Protein AF-A0ABD3PST9-F1 (afdb_monomer)

Sequence (135 aa):
MNAQQQSAAMHAFQQATQQQQHQQYAAQQAAMQGGGGAPMPGQVMQQAMQGQGMHYQQQQQGQPVLQQPMIKSEHTSSASAPSGGVGNNLPIRAYLDQTVVPILLDGMSELVKERPPNPVEWLAAYLLKNDPQKK

Foldseek 3Di:
DDPVVVVVVVVVVVVVVVVVVVVVVVVVVVVVPPDDDDDDPPPVVVVVPPDDDDDDDDDPDDDPPDDDPDDPDDDDPDDDDDDDDPDPCDPPVVVCVPAPVVQLVVLVVVCVVVVDPDSVVSSVVSCVVPPPVPD

Nearest PDB structures (foldseek):
  4riq-assembly2_P  TM=9.700E-01  e=1.730E-04  Homo sapiens
  4rta-assembly1_B-2  TM=9.721E-01  e=2.277E-04  Homo sapiens
  8x2u-assembly1_M  TM=8.998E-01  e=4.086E-03  Mus musculus

InterPro domains:
  IPR007858 Dpy-30 motif [PF05186] (92-131)
  IPR049629 DPY30/SDC1, dimerization/docking domain [cd22965] (92-132)

Radius of gyration: 31.35 Å; Cα contacts (8 Å, |Δi|>4): 16; chains: 1; bounding box: 60×75×55 Å

Mean predicted aligned erro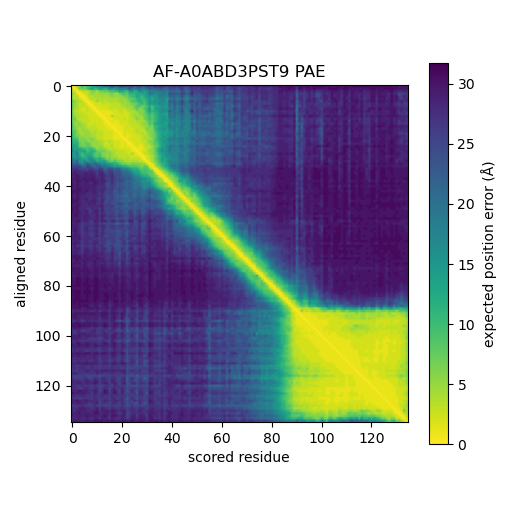r: 21.42 Å

Organism: NCBI:txid29204

pLDDT: mean 70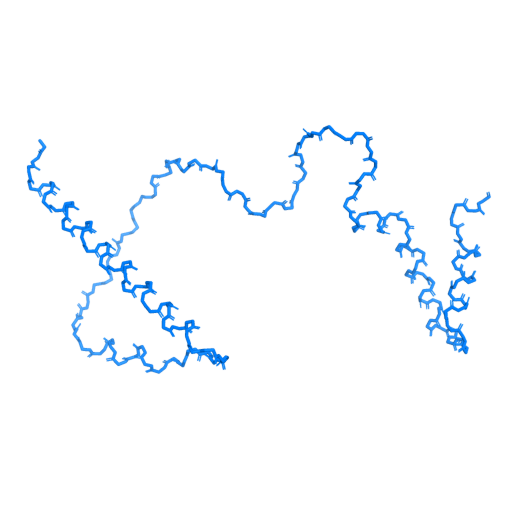.85, std 19.84, range [34.47, 98.31]

Solvent-accessible surface area (backbone atoms only — not comparable to full-atom values): 9209 Å² total; per-residue (Å²): 136,61,72,68,59,56,52,52,51,52,52,52,48,54,52,51,54,52,53,52,52,51,52,52,53,53,54,52,58,58,64,68,60,80,72,92,73,82,85,70,89,67,69,72,59,69,73,74,74,77,74,85,82,91,84,91,74,85,83,90,71,79,84,80,91,72,82,76,86,85,80,82,87,78,88,74,98,71,87,89,87,90,80,94,64,101,59,97,75,62,58,69,66,58,47,41,63,74,64,54,44,62,62,47,56,54,42,53,56,51,45,70,70,70,60,57,98,54,56,66,64,51,43,54,52,46,52,69,74,66,40,88,82,77,118

Secondary structure (DSSP, 8-state):
--HHHHHHHHHHHHHHHHHHHHHHHHHHHHHHS-S--PPPTTSSSSTTSSS--------------------------S-----S--S----HHHHHHHHTHHHHHHHHHHHHHH--SSHHHHHHHHHHHS-TT--

Structure (mmCIF, N/CA/C/O backbone):
data_AF-A0ABD3PST9-F1
#
_entry.id   AF-A0ABD3PST9-F1
#
loop_
_atom_site.group_PDB
_atom_site.id
_atom_site.type_symbol
_atom_site.label_atom_id
_atom_site.label_alt_id
_atom_site.label_comp_id
_atom_site.label_asym_id
_atom_site.label_entity_id
_atom_site.label_seq_id
_atom_site.pdbx_PDB_ins_code
_atom_site.Cartn_x
_atom_site.Cartn_y
_atom_site.Cartn_z
_atom_site.occupancy
_atom_site.B_iso_or_equiv
_atom_site.auth_seq_id
_atom_site.auth_comp_id
_atom_site.auth_asym_id
_atom_site.auth_atom_id
_atom_site.pdbx_PDB_model_num
ATOM 1 N N . MET A 1 1 ? 47.544 -39.258 -37.787 1.00 55.91 1 MET A N 1
ATOM 2 C CA . MET A 1 1 ? 46.655 -39.214 -36.603 1.00 55.91 1 MET A CA 1
ATOM 3 C C . MET A 1 1 ? 45.895 -40.530 -36.562 1.00 55.91 1 MET A C 1
ATOM 5 O O . MET A 1 1 ? 45.116 -40.802 -37.464 1.00 55.91 1 MET A O 1
ATOM 9 N N . ASN A 1 2 ? 46.286 -41.405 -35.634 1.00 54.38 2 ASN A N 1
ATOM 10 C CA . ASN A 1 2 ? 46.076 -42.856 -35.687 1.00 54.38 2 ASN A CA 1
ATOM 11 C C . ASN A 1 2 ? 44.603 -43.277 -35.568 1.00 54.38 2 ASN A C 1
ATOM 13 O O . ASN A 1 2 ? 43.885 -42.787 -34.700 1.00 54.38 2 ASN A O 1
ATOM 17 N N . ALA A 1 3 ? 44.202 -44.281 -36.355 1.00 64.62 3 ALA A N 1
ATOM 18 C CA . ALA A 1 3 ? 42.894 -44.948 -36.2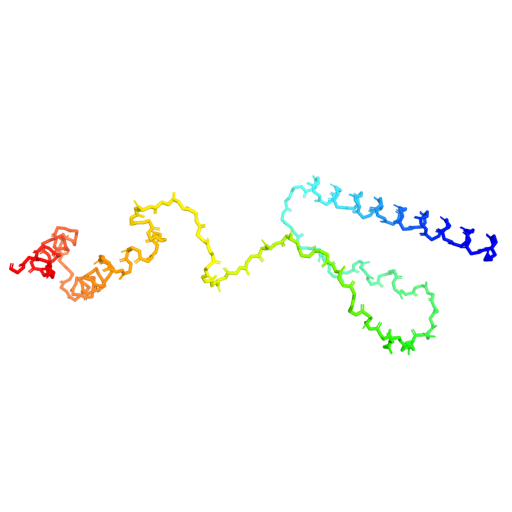94 1.00 64.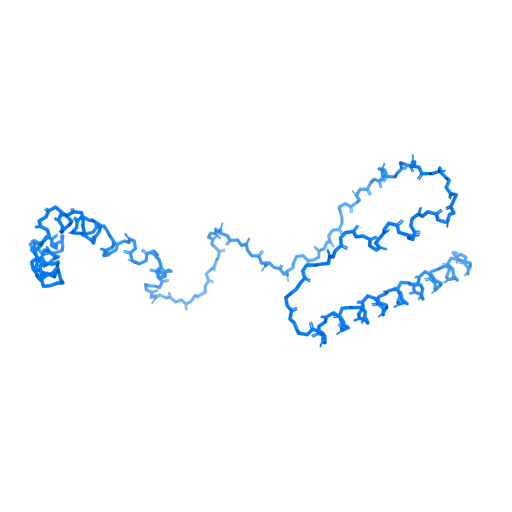62 3 ALA A CA 1
ATOM 19 C C . ALA A 1 3 ? 42.521 -45.444 -34.879 1.00 64.62 3 ALA A C 1
ATOM 21 O O . ALA A 1 3 ? 41.350 -45.511 -34.512 1.00 64.62 3 ALA A O 1
ATOM 22 N N . GLN A 1 4 ? 43.521 -45.707 -34.038 1.00 69.19 4 GLN A N 1
ATOM 23 C CA . GLN A 1 4 ? 43.335 -46.097 -32.642 1.00 69.19 4 GLN A CA 1
ATOM 24 C C . GLN A 1 4 ? 42.711 -44.987 -31.778 1.00 69.19 4 GLN A C 1
ATOM 26 O O . GLN A 1 4 ? 41.953 -45.280 -30.856 1.00 69.19 4 GLN A O 1
ATOM 31 N N . GLN A 1 5 ? 42.955 -43.715 -32.110 1.00 66.94 5 GLN A N 1
ATOM 32 C CA . GLN A 1 5 ? 42.350 -42.581 -31.408 1.00 66.94 5 GLN A CA 1
ATOM 33 C C . GLN A 1 5 ? 40.872 -42.403 -31.794 1.00 66.94 5 GLN A C 1
ATOM 35 O O . GLN A 1 5 ? 40.068 -42.007 -30.955 1.00 66.94 5 GLN A O 1
ATOM 40 N N . GLN A 1 6 ? 40.494 -42.784 -33.023 1.00 68.50 6 GLN A N 1
ATOM 41 C CA . GLN A 1 6 ? 39.091 -42.803 -33.459 1.00 68.50 6 GLN A CA 1
ATOM 42 C C . GLN A 1 6 ? 38.301 -43.933 -32.779 1.00 68.50 6 GLN A C 1
ATOM 44 O O . GLN A 1 6 ? 37.165 -43.715 -32.365 1.00 68.50 6 GLN A O 1
ATOM 49 N N . SER A 1 7 ? 38.915 -45.106 -32.577 1.00 71.56 7 SER A N 1
ATOM 50 C CA . SER A 1 7 ? 38.294 -46.218 -31.835 1.00 71.56 7 SER A CA 1
ATOM 51 C C . SER A 1 7 ? 38.058 -45.874 -30.357 1.00 71.56 7 SER A C 1
ATOM 53 O O . SER A 1 7 ? 36.967 -46.096 -29.829 1.00 71.56 7 SER A O 1
ATOM 55 N N . ALA A 1 8 ? 39.040 -45.245 -29.700 1.00 74.12 8 ALA A N 1
ATOM 56 C CA . ALA A 1 8 ? 38.890 -44.793 -28.317 1.00 74.12 8 ALA A CA 1
ATOM 57 C C . ALA A 1 8 ? 37.790 -43.724 -28.171 1.00 74.12 8 ALA A C 1
ATOM 59 O O . ALA A 1 8 ? 36.981 -43.800 -27.247 1.00 74.12 8 ALA A O 1
ATOM 60 N N . ALA A 1 9 ? 37.713 -42.772 -29.109 1.00 75.81 9 ALA A N 1
ATOM 61 C CA . ALA A 1 9 ? 36.671 -41.746 -29.114 1.00 75.81 9 ALA A CA 1
ATOM 62 C C . ALA A 1 9 ? 35.265 -42.341 -29.309 1.00 75.81 9 ALA A C 1
ATOM 64 O O . ALA A 1 9 ? 34.327 -41.927 -28.629 1.00 75.81 9 ALA A O 1
ATOM 65 N N . MET A 1 10 ? 35.116 -43.344 -30.182 1.00 80.19 10 MET A N 1
ATOM 66 C CA . MET A 1 10 ? 33.824 -43.993 -30.424 1.00 80.19 10 MET A CA 1
ATOM 67 C C . MET A 1 10 ? 33.353 -44.809 -29.207 1.00 80.19 10 MET A C 1
ATOM 69 O O . MET A 1 10 ? 32.178 -44.744 -28.845 1.00 80.19 10 MET A O 1
ATOM 73 N N . HIS A 1 11 ? 34.263 -45.504 -28.515 1.00 83.50 11 HIS A N 1
ATOM 74 C CA . HIS A 1 11 ? 33.937 -46.194 -27.261 1.00 83.50 11 HIS A CA 1
ATOM 75 C C . HIS A 1 11 ? 33.578 -45.227 -26.128 1.00 83.50 11 HIS A C 1
ATOM 77 O O . HIS A 1 11 ? 32.631 -45.487 -25.385 1.00 83.50 11 HIS A O 1
ATOM 83 N N . ALA A 1 12 ? 34.304 -44.112 -25.995 1.00 81.75 12 ALA A N 1
ATOM 84 C CA . ALA A 1 12 ? 33.997 -43.092 -24.995 1.00 81.75 12 ALA A CA 1
ATOM 85 C C . ALA A 1 12 ? 32.623 -42.456 -25.250 1.00 81.75 12 ALA A C 1
ATOM 87 O O . ALA A 1 12 ? 31.837 -42.290 -24.318 1.00 81.75 12 ALA A O 1
ATOM 88 N N . PHE A 1 13 ? 32.301 -42.173 -26.516 1.00 86.19 13 PHE A N 1
ATOM 89 C CA . PHE A 1 13 ? 30.985 -41.673 -26.905 1.00 86.19 13 PHE A CA 1
ATOM 90 C C . PHE A 1 13 ? 29.881 -42.685 -26.578 1.00 86.19 13 PHE A C 1
ATOM 92 O O . PHE A 1 13 ? 28.891 -42.326 -25.948 1.00 86.19 13 PHE A O 1
ATOM 99 N N . GLN A 1 14 ? 30.079 -43.962 -26.918 1.00 85.62 14 GLN A N 1
ATOM 100 C CA . GLN A 1 14 ? 29.099 -45.009 -26.631 1.00 85.62 14 GLN A CA 1
ATOM 101 C C . GLN A 1 14 ? 28.867 -45.193 -25.124 1.00 85.62 14 GLN A C 1
ATOM 103 O O . GLN A 1 14 ? 27.722 -45.350 -24.696 1.00 85.62 14 GLN A O 1
ATOM 108 N N . GLN A 1 15 ? 29.922 -45.099 -24.307 1.00 81.12 15 GLN A N 1
ATOM 109 C CA . GLN A 1 15 ? 29.789 -45.122 -22.848 1.00 81.12 15 GLN A CA 1
ATOM 110 C C . GLN A 1 15 ? 29.058 -43.884 -22.310 1.00 81.12 15 GLN A C 1
ATOM 112 O O . GLN A 1 15 ? 28.169 -44.022 -21.469 1.00 81.12 15 GLN A O 1
ATOM 117 N N . ALA A 1 16 ? 29.370 -42.688 -22.817 1.00 79.44 16 ALA A N 1
ATOM 118 C CA . ALA A 1 16 ? 28.704 -41.455 -22.395 1.00 79.44 16 ALA A CA 1
ATOM 119 C C . ALA A 1 16 ? 27.202 -41.475 -22.726 1.00 79.44 16 ALA A C 1
ATOM 121 O O . ALA A 1 16 ? 26.375 -41.130 -21.880 1.00 79.44 16 ALA A O 1
ATOM 122 N N . THR A 1 17 ? 26.832 -41.949 -23.920 1.00 84.88 17 THR A N 1
ATOM 123 C CA . THR A 1 17 ? 25.426 -42.101 -24.320 1.00 84.88 17 THR A CA 1
ATOM 124 C C . THR A 1 17 ? 24.692 -43.106 -23.434 1.00 84.88 17 THR A C 1
ATOM 126 O O . THR A 1 17 ? 23.566 -42.847 -23.007 1.00 84.88 17 THR A O 1
ATOM 129 N N . GLN A 1 18 ? 25.329 -44.233 -23.109 1.00 81.25 18 GLN A N 1
ATOM 130 C CA . GLN A 1 18 ? 24.723 -45.248 -22.249 1.00 81.25 18 GLN A CA 1
ATOM 131 C C . GLN A 1 18 ? 24.490 -44.721 -20.824 1.00 81.25 18 GLN A C 1
ATOM 133 O O . GLN A 1 18 ? 23.433 -44.960 -20.235 1.00 81.25 18 GLN A O 1
ATOM 138 N N . GLN A 1 19 ? 25.433 -43.939 -20.293 1.00 78.75 19 GLN A N 1
ATOM 139 C CA . GLN A 1 19 ? 25.304 -43.328 -18.972 1.00 78.75 19 GLN A CA 1
ATOM 140 C C . GLN A 1 19 ? 24.206 -42.253 -18.940 1.00 78.75 19 GLN A C 1
ATOM 142 O O . GLN A 1 19 ? 23.448 -42.171 -17.971 1.00 78.75 19 GLN A O 1
ATOM 147 N N . GLN A 1 20 ? 24.069 -41.467 -20.012 1.00 80.44 20 GLN A N 1
ATOM 148 C CA . GLN A 1 20 ? 23.012 -40.461 -20.121 1.00 80.44 20 GLN A CA 1
ATOM 149 C C . GLN A 1 20 ? 21.616 -41.097 -20.176 1.00 80.44 20 GLN A C 1
ATOM 151 O O . GLN A 1 20 ? 20.687 -40.604 -19.533 1.00 80.44 20 GLN A O 1
ATOM 156 N N . GLN A 1 21 ? 21.472 -42.222 -20.879 1.00 79.81 21 GLN A N 1
ATOM 157 C CA . GLN A 1 21 ? 20.209 -42.958 -20.941 1.00 79.81 21 GLN A CA 1
ATOM 158 C C . GLN A 1 21 ? 19.817 -43.538 -19.571 1.00 79.81 21 GLN A C 1
ATOM 160 O O . GLN A 1 21 ? 18.654 -43.449 -19.177 1.00 79.81 21 GLN A O 1
ATOM 165 N N . HIS A 1 22 ? 20.785 -44.050 -18.803 1.00 78.44 22 HIS A N 1
ATOM 166 C CA . HIS A 1 22 ? 20.540 -44.532 -17.438 1.00 78.44 22 HIS A CA 1
ATOM 167 C C . HIS A 1 22 ? 20.059 -43.418 -16.497 1.00 78.44 22 HIS A C 1
ATOM 169 O O . HIS A 1 22 ? 19.122 -43.624 -15.726 1.00 78.44 22 HIS A O 1
ATOM 175 N N . GLN A 1 23 ? 20.655 -42.225 -16.586 1.00 75.12 23 GLN A N 1
ATOM 176 C CA . GLN A 1 23 ? 20.229 -41.074 -15.782 1.00 75.12 23 GLN A CA 1
ATOM 177 C C . GLN A 1 23 ? 18.810 -40.617 -16.140 1.00 75.12 23 GLN A C 1
ATOM 179 O O . GLN A 1 23 ? 18.021 -40.310 -15.246 1.00 75.12 23 GLN A O 1
ATOM 184 N N . GLN A 1 24 ? 18.453 -40.624 -17.429 1.00 75.12 24 GLN A N 1
ATOM 185 C CA . GLN A 1 24 ? 17.090 -40.300 -17.857 1.00 75.12 24 GLN A CA 1
ATOM 186 C C . GLN A 1 24 ? 16.067 -41.322 -17.351 1.00 75.12 24 GLN A C 1
ATOM 188 O O . GLN A 1 24 ? 15.004 -40.923 -16.879 1.00 75.12 24 GLN A O 1
ATOM 193 N N . TYR A 1 25 ? 16.389 -42.619 -17.388 1.00 73.25 25 TYR A N 1
ATOM 194 C CA . TYR A 1 25 ? 15.500 -43.667 -16.879 1.00 73.25 25 TYR A CA 1
ATOM 195 C C . TYR A 1 25 ? 15.305 -43.574 -15.356 1.00 73.25 25 TYR A C 1
ATOM 197 O O . TYR A 1 25 ? 14.180 -43.697 -14.868 1.00 73.25 25 TYR A O 1
ATOM 205 N N . ALA A 1 26 ? 16.373 -43.277 -14.605 1.00 72.62 26 ALA A N 1
ATOM 206 C CA . ALA A 1 26 ? 16.297 -43.052 -13.161 1.00 72.62 26 ALA A CA 1
ATOM 207 C C . ALA A 1 26 ? 15.444 -41.818 -12.810 1.00 72.62 26 ALA A C 1
ATOM 209 O O . ALA A 1 26 ? 14.593 -41.886 -11.922 1.00 72.62 26 ALA A O 1
ATOM 210 N N . ALA A 1 27 ? 15.614 -40.709 -13.538 1.00 65.88 27 ALA A N 1
ATOM 211 C CA . ALA A 1 27 ? 14.823 -39.496 -13.335 1.00 65.88 27 ALA A CA 1
ATOM 212 C C . ALA A 1 27 ? 13.332 -39.699 -13.673 1.00 65.88 27 ALA A C 1
ATOM 214 O O . ALA A 1 27 ? 12.466 -39.204 -12.954 1.00 65.88 27 ALA A O 1
ATOM 215 N N . GLN A 1 28 ? 13.014 -40.460 -14.728 1.00 69.81 28 GLN A N 1
ATOM 216 C CA . GLN A 1 28 ? 11.627 -40.777 -15.095 1.00 69.81 28 GLN A CA 1
ATOM 217 C C . GLN A 1 28 ? 10.940 -41.684 -14.071 1.00 69.81 28 GLN A C 1
ATOM 219 O O . GLN A 1 28 ? 9.785 -41.438 -13.725 1.00 69.81 28 GLN A O 1
ATOM 224 N N . GLN A 1 29 ? 11.646 -42.687 -13.536 1.00 64.38 29 GLN A N 1
ATOM 225 C CA . GLN A 1 29 ? 11.114 -43.508 -12.444 1.00 64.38 29 GLN A CA 1
ATOM 226 C C . GLN A 1 29 ? 10.886 -42.694 -11.163 1.00 64.38 29 GLN A C 1
ATOM 228 O O . GLN A 1 29 ? 9.872 -42.892 -10.493 1.00 64.38 29 GLN A O 1
ATOM 233 N N . ALA A 1 30 ? 11.780 -41.749 -10.846 1.00 59.38 30 ALA A N 1
ATOM 234 C CA . ALA A 1 30 ? 11.590 -40.830 -9.725 1.00 59.38 30 ALA A CA 1
ATOM 235 C C . ALA A 1 30 ? 10.360 -39.920 -9.917 1.00 59.38 30 ALA A C 1
ATOM 237 O O . ALA A 1 30 ? 9.669 -39.617 -8.950 1.00 59.38 30 ALA A O 1
ATOM 238 N N . ALA A 1 31 ? 10.045 -39.528 -11.156 1.00 58.34 31 ALA A N 1
ATOM 239 C CA . ALA A 1 31 ? 8.877 -38.703 -11.468 1.00 58.34 31 ALA A CA 1
ATOM 240 C C . ALA A 1 31 ? 7.539 -39.476 -11.463 1.00 58.34 31 ALA A C 1
ATOM 242 O O . ALA A 1 31 ? 6.490 -38.863 -11.271 1.00 58.34 31 ALA A O 1
ATOM 243 N N . MET A 1 32 ? 7.552 -40.803 -11.656 1.00 56.28 32 MET A N 1
ATOM 244 C CA . MET A 1 32 ? 6.335 -41.633 -11.633 1.00 56.28 32 MET A CA 1
ATOM 245 C C . MET A 1 32 ? 5.840 -41.973 -10.220 1.00 56.28 32 MET A C 1
ATOM 247 O O . MET A 1 32 ? 4.654 -42.243 -10.040 1.00 56.28 32 MET A O 1
ATOM 251 N N . GLN A 1 33 ? 6.707 -41.930 -9.206 1.00 55.06 33 GLN A N 1
ATOM 252 C CA . GLN A 1 33 ? 6.300 -42.052 -7.805 1.00 55.06 33 GLN A CA 1
ATOM 253 C C . GLN A 1 33 ? 5.943 -40.668 -7.259 1.00 55.06 33 GLN A C 1
ATOM 255 O O . GLN A 1 33 ? 6.696 -40.040 -6.519 1.00 55.06 33 GLN A O 1
ATOM 260 N N . GLY A 1 34 ? 4.783 -40.158 -7.673 1.00 45.88 34 GLY A N 1
ATOM 261 C CA . GLY A 1 34 ? 4.214 -38.947 -7.098 1.00 45.88 34 GLY A CA 1
ATOM 262 C C . GLY A 1 34 ? 4.012 -39.101 -5.588 1.00 45.88 34 GLY A C 1
ATOM 263 O O . GLY A 1 34 ? 3.178 -39.891 -5.157 1.00 45.88 34 GLY A O 1
ATOM 264 N N . GLY A 1 35 ? 4.749 -38.317 -4.796 1.00 45.12 35 GLY A N 1
ATOM 265 C CA . GLY A 1 35 ? 4.454 -38.102 -3.377 1.00 45.12 35 GLY A CA 1
ATOM 266 C C . GLY A 1 35 ? 5.682 -38.013 -2.472 1.00 45.12 35 GLY A C 1
ATOM 267 O O . GLY A 1 35 ? 6.136 -39.020 -1.950 1.00 45.12 35 GLY A O 1
ATOM 268 N N . GLY A 1 36 ? 6.172 -36.784 -2.274 1.00 49.44 36 GLY A N 1
ATOM 269 C CA . GLY A 1 36 ? 7.039 -36.304 -1.186 1.00 49.44 36 GLY A CA 1
ATOM 270 C C . GLY A 1 36 ? 7.733 -37.326 -0.275 1.00 49.44 36 GLY A C 1
ATOM 271 O O . GLY A 1 36 ? 7.167 -37.764 0.720 1.00 49.44 36 GLY A O 1
ATOM 272 N N . GLY A 1 37 ? 9.017 -37.574 -0.523 1.00 46.56 37 GLY A N 1
ATOM 273 C CA . GLY A 1 37 ? 9.902 -38.239 0.430 1.00 46.56 37 GLY A CA 1
ATOM 274 C C . GLY A 1 37 ? 11.353 -38.099 -0.006 1.00 46.56 37 GLY A C 1
ATOM 275 O O . GLY A 1 37 ? 11.728 -38.577 -1.070 1.00 46.56 37 GLY A O 1
ATOM 276 N N . ALA A 1 38 ? 12.163 -37.402 0.790 1.00 55.16 38 ALA A N 1
ATOM 277 C CA . ALA A 1 38 ? 13.601 -37.279 0.575 1.00 55.16 38 ALA A CA 1
ATOM 278 C C . ALA A 1 38 ? 14.256 -38.668 0.402 1.00 55.16 38 ALA A C 1
ATOM 280 O O . ALA A 1 38 ? 13.882 -39.599 1.121 1.00 55.16 38 ALA A O 1
ATOM 281 N N . PRO A 1 39 ? 15.243 -38.838 -0.498 1.00 49.34 39 PRO A N 1
ATOM 282 C CA . PRO A 1 39 ? 15.961 -40.100 -0.592 1.00 49.34 39 PRO A CA 1
ATOM 283 C C . PRO A 1 39 ? 16.724 -40.353 0.715 1.00 49.34 39 PRO A C 1
ATOM 285 O O . PRO A 1 39 ? 17.535 -39.537 1.156 1.00 49.34 39 PRO A O 1
ATOM 288 N N . MET A 1 40 ? 16.435 -41.491 1.350 1.00 51.06 40 MET A N 1
ATOM 289 C CA . MET A 1 40 ? 17.120 -41.943 2.556 1.00 51.06 40 MET A CA 1
ATOM 290 C C . MET A 1 40 ? 18.620 -42.188 2.285 1.00 51.06 40 MET A C 1
ATOM 292 O O . MET A 1 40 ? 18.958 -42.863 1.311 1.00 51.06 40 MET A O 1
ATOM 296 N N . PRO A 1 41 ? 19.533 -41.760 3.178 1.00 50.34 41 PRO A N 1
ATOM 297 C CA . PRO A 1 41 ? 20.985 -41.906 3.011 1.00 50.34 41 PRO A CA 1
ATOM 298 C C . PRO A 1 41 ? 21.525 -43.333 3.266 1.00 50.34 41 PRO A C 1
ATOM 300 O O . PRO A 1 41 ? 22.716 -43.510 3.498 1.00 50.34 41 PRO A O 1
ATOM 303 N N . GLY A 1 42 ? 20.678 -44.369 3.231 1.00 49.81 42 GLY A N 1
ATOM 304 C CA . GLY A 1 42 ? 21.056 -45.738 3.613 1.00 49.81 42 GLY A CA 1
ATOM 305 C C . GLY A 1 42 ? 21.455 -46.673 2.466 1.00 49.81 42 GLY A C 1
ATOM 306 O O . GLY A 1 42 ? 22.229 -47.601 2.684 1.00 49.81 42 GLY A O 1
ATOM 307 N N . GLN A 1 43 ? 20.962 -46.456 1.240 1.00 48.53 43 GLN A N 1
ATOM 308 C CA . GLN A 1 43 ? 21.169 -47.417 0.139 1.00 48.53 43 GLN A CA 1
ATOM 309 C C . GLN A 1 43 ? 22.362 -47.104 -0.773 1.00 48.53 43 GLN A C 1
ATOM 311 O O . GLN A 1 43 ? 22.849 -48.001 -1.455 1.00 48.53 43 GLN A O 1
ATOM 316 N N . VAL A 1 44 ? 22.925 -45.893 -0.706 1.00 52.28 44 VAL A N 1
ATOM 317 C CA . VAL A 1 44 ? 24.219 -45.580 -1.346 1.00 52.28 44 VAL A CA 1
ATOM 318 C C . VAL A 1 44 ? 25.414 -46.234 -0.635 1.00 52.28 44 VAL A C 1
ATOM 320 O O . VAL A 1 44 ? 26.475 -46.380 -1.236 1.00 52.28 44 VAL A O 1
ATOM 323 N N . MET A 1 45 ? 25.260 -46.694 0.614 1.00 50.59 45 MET A N 1
ATOM 324 C CA . MET A 1 45 ? 26.374 -47.265 1.384 1.00 50.59 45 MET A CA 1
ATOM 325 C C . MET A 1 45 ? 26.695 -48.724 1.017 1.00 50.59 45 MET A C 1
ATOM 327 O O . MET A 1 45 ? 27.839 -49.150 1.162 1.00 50.59 45 MET A O 1
ATOM 331 N N . GLN A 1 46 ? 25.731 -49.492 0.496 1.00 51.06 46 GLN A N 1
ATOM 332 C CA . GLN A 1 46 ? 25.945 -50.919 0.215 1.00 51.06 46 GLN A CA 1
ATOM 333 C C . GLN A 1 46 ? 26.721 -51.169 -1.089 1.00 51.06 46 GLN A C 1
ATOM 335 O O . GLN A 1 46 ? 27.389 -52.194 -1.214 1.00 51.06 46 GLN A O 1
ATOM 340 N N . GLN A 1 47 ? 26.715 -50.210 -2.025 1.00 53.50 47 GLN A N 1
ATOM 341 C CA . GLN A 1 47 ? 27.453 -50.326 -3.288 1.00 53.50 47 GLN A CA 1
ATOM 342 C C . GLN A 1 47 ? 28.918 -49.859 -3.187 1.00 53.50 47 GLN A C 1
ATOM 344 O O . GLN A 1 47 ? 29.724 -50.188 -4.051 1.00 53.50 47 GLN A O 1
ATOM 349 N N . ALA A 1 48 ? 29.296 -49.166 -2.105 1.00 51.88 48 ALA A N 1
ATOM 350 C CA . ALA A 1 48 ? 30.666 -48.699 -1.868 1.00 51.88 48 ALA A CA 1
ATOM 351 C C . ALA A 1 48 ? 31.579 -49.738 -1.178 1.00 51.88 48 ALA A C 1
ATOM 353 O O . ALA A 1 48 ? 32.770 -49.485 -1.012 1.00 51.88 48 ALA A O 1
ATOM 354 N N . MET A 1 49 ? 31.048 -50.897 -0.761 1.00 53.53 49 MET A N 1
ATOM 355 C CA . MET A 1 49 ? 31.789 -51.874 0.058 1.00 53.53 49 MET A CA 1
ATOM 356 C C . MET A 1 49 ? 32.314 -53.107 -0.696 1.00 53.53 49 MET A C 1
ATOM 358 O O . MET A 1 49 ? 32.983 -53.940 -0.089 1.00 53.53 49 MET A O 1
ATOM 362 N N . GLN A 1 50 ? 32.062 -53.241 -2.001 1.00 54.91 50 GLN A N 1
ATOM 363 C CA . GLN A 1 50 ? 32.546 -54.381 -2.792 1.00 54.91 50 GLN A CA 1
ATOM 364 C C . GLN A 1 50 ? 33.511 -53.923 -3.890 1.00 54.91 50 GLN A C 1
ATOM 366 O O . GLN A 1 50 ? 33.135 -53.794 -5.048 1.00 54.91 50 GLN A O 1
ATOM 371 N N . GLY A 1 51 ? 34.775 -53.705 -3.509 1.00 49.91 51 GLY A N 1
ATOM 372 C CA . GLY A 1 51 ? 35.899 -53.729 -4.451 1.00 49.91 51 GLY A CA 1
ATOM 373 C C . GLY A 1 51 ? 36.891 -52.572 -4.332 1.00 49.91 51 GLY A C 1
ATOM 374 O O . GLY A 1 51 ? 36.709 -51.553 -4.977 1.00 49.91 51 GLY A O 1
ATOM 375 N N . GLN A 1 52 ? 37.962 -52.790 -3.554 1.00 49.09 52 GLN A N 1
ATOM 376 C CA . GLN A 1 52 ? 39.362 -52.428 -3.876 1.00 49.09 52 GLN A CA 1
ATOM 377 C C . GLN A 1 52 ? 39.585 -50.976 -4.374 1.00 49.09 52 GLN A C 1
ATOM 379 O O . GLN A 1 52 ? 39.334 -50.649 -5.521 1.00 49.09 52 GLN A O 1
ATOM 384 N N . GLY A 1 53 ? 40.048 -50.026 -3.558 1.00 44.78 53 GLY A N 1
ATOM 385 C CA . GLY A 1 53 ? 41.439 -49.940 -3.102 1.00 44.78 53 GLY A CA 1
ATOM 386 C C . GLY A 1 53 ? 42.183 -48.781 -3.799 1.00 44.78 53 GLY A C 1
ATOM 387 O O . GLY A 1 53 ? 42.506 -48.878 -4.971 1.00 44.78 53 GLY A O 1
ATOM 388 N N . MET A 1 54 ? 42.463 -47.704 -3.050 1.00 49.28 54 MET A N 1
ATOM 389 C CA . MET A 1 54 ? 43.536 -46.707 -3.264 1.00 49.28 54 MET A CA 1
ATOM 390 C C . MET A 1 54 ? 43.727 -46.101 -4.675 1.00 49.28 54 MET A C 1
ATOM 392 O O . MET A 1 54 ? 44.585 -46.535 -5.434 1.00 49.28 54 MET A O 1
ATOM 396 N N . HIS A 1 55 ? 43.057 -44.978 -4.962 1.00 51.78 55 HIS A N 1
ATOM 397 C CA . HIS A 1 55 ? 43.527 -43.964 -5.921 1.00 51.78 55 HIS A CA 1
ATOM 398 C C . HIS A 1 55 ? 42.831 -42.622 -5.623 1.00 51.78 55 HIS A C 1
ATOM 400 O O . HIS A 1 55 ? 41.762 -42.318 -6.137 1.00 51.78 55 HIS A O 1
ATOM 406 N N . TYR A 1 56 ? 43.469 -41.799 -4.789 1.00 53.16 56 TYR A N 1
ATOM 407 C CA . TYR A 1 56 ? 43.260 -40.349 -4.768 1.00 53.16 56 TYR A CA 1
ATOM 408 C C . TYR A 1 56 ? 44.570 -39.708 -5.217 1.00 53.16 56 TYR A C 1
ATOM 410 O O . TYR A 1 56 ? 45.436 -39.396 -4.402 1.00 53.16 56 TYR A O 1
ATOM 418 N N . GLN A 1 57 ? 44.750 -39.560 -6.527 1.00 48.91 57 GLN A N 1
ATOM 419 C CA . GLN A 1 57 ? 45.872 -38.819 -7.086 1.00 48.91 57 GLN A CA 1
ATOM 420 C C . GLN A 1 57 ? 45.347 -37.851 -8.142 1.00 48.91 57 GLN A C 1
ATOM 422 O O . GLN A 1 57 ? 45.120 -38.192 -9.293 1.00 48.91 57 GLN A O 1
ATOM 427 N N . GLN A 1 58 ? 45.141 -36.625 -7.666 1.00 55.88 58 GLN A N 1
ATOM 428 C CA . GLN A 1 58 ? 45.571 -35.398 -8.324 1.00 55.88 58 GLN A CA 1
ATOM 429 C C . GLN A 1 58 ? 45.408 -35.353 -9.853 1.00 55.88 58 GLN A C 1
ATOM 431 O O . GLN A 1 58 ? 46.325 -35.666 -10.602 1.00 55.88 58 GLN A O 1
ATOM 436 N N . GLN A 1 59 ? 44.289 -34.779 -10.293 1.00 52.62 59 GLN A N 1
ATOM 437 C CA . GLN A 1 59 ? 44.238 -34.006 -11.535 1.00 52.62 59 GLN A CA 1
ATOM 438 C C . GLN A 1 59 ? 43.654 -32.624 -11.236 1.00 52.62 59 GLN A C 1
ATOM 440 O O . GLN A 1 59 ? 42.555 -32.264 -11.637 1.00 52.62 59 GLN A O 1
ATOM 445 N N . GLN A 1 60 ? 44.438 -31.834 -10.499 1.00 56.41 60 GLN A N 1
ATOM 446 C CA . GLN A 1 60 ? 44.480 -30.397 -10.745 1.00 56.41 60 GLN A CA 1
ATOM 447 C C . GLN A 1 60 ? 45.396 -30.192 -11.953 1.00 56.41 60 GLN A C 1
ATOM 449 O O . GLN A 1 60 ? 46.600 -30.037 -11.776 1.00 56.41 60 GLN A O 1
ATOM 454 N N . GLN A 1 61 ? 44.862 -30.241 -13.174 1.00 46.91 61 GLN A N 1
ATOM 455 C CA . GLN A 1 61 ? 45.584 -29.751 -14.350 1.00 46.91 61 GLN A CA 1
ATOM 456 C C . GLN A 1 61 ? 44.625 -29.012 -15.283 1.00 46.91 61 GLN A C 1
ATOM 458 O O . GLN A 1 61 ? 43.830 -29.621 -15.984 1.00 46.91 61 GLN A O 1
ATOM 463 N N . GLY A 1 62 ? 44.745 -27.681 -15.243 1.00 45.00 62 GLY A N 1
ATOM 464 C CA . GLY A 1 62 ? 44.420 -26.755 -16.324 1.00 45.00 62 GLY A CA 1
ATOM 465 C C . GLY A 1 62 ? 42.953 -26.666 -16.718 1.00 45.00 62 GLY A C 1
ATOM 466 O O . GLY A 1 62 ? 42.476 -27.447 -17.528 1.00 45.00 62 GLY A O 1
ATOM 467 N N . GLN A 1 63 ? 42.268 -25.619 -16.259 1.00 47.25 63 GLN A N 1
ATOM 468 C CA . GLN A 1 63 ? 41.169 -25.062 -17.043 1.00 47.25 63 GLN A CA 1
ATOM 469 C C . GLN A 1 63 ? 41.777 -24.242 -18.196 1.00 47.25 63 GLN A C 1
ATOM 471 O O . GLN A 1 63 ? 42.309 -23.161 -17.933 1.00 47.25 63 GLN A O 1
ATOM 476 N N . PRO A 1 64 ? 41.714 -24.673 -19.469 1.00 46.44 64 PRO A N 1
ATOM 477 C CA . PRO A 1 64 ? 41.740 -23.730 -20.568 1.00 46.44 64 PRO A CA 1
ATOM 478 C C . PRO A 1 64 ? 40.367 -23.058 -20.621 1.00 46.44 64 PRO A C 1
ATOM 480 O O . PRO A 1 64 ? 39.371 -23.621 -21.072 1.00 46.44 64 PRO A O 1
ATOM 483 N N . VAL A 1 65 ? 40.334 -21.826 -20.124 1.00 53.66 65 VAL A N 1
ATOM 484 C CA . VAL A 1 65 ? 39.339 -20.818 -20.477 1.00 53.66 65 VAL A CA 1
ATOM 485 C C . VAL A 1 65 ? 39.316 -20.661 -21.999 1.00 53.66 65 VAL A C 1
ATOM 487 O O . VAL A 1 65 ? 40.107 -19.915 -22.556 1.00 53.66 65 VAL A O 1
ATOM 490 N N . LEU A 1 66 ? 38.435 -21.373 -22.699 1.00 51.69 66 LEU A N 1
ATOM 491 C CA . LEU A 1 66 ? 38.131 -21.092 -24.103 1.00 51.69 66 LEU A CA 1
ATOM 492 C C . LEU A 1 66 ? 36.624 -21.214 -24.342 1.00 51.69 66 LEU A C 1
ATOM 494 O O . LEU A 1 66 ? 36.075 -22.298 -24.503 1.00 51.69 66 LEU A O 1
ATOM 498 N N . GLN A 1 67 ? 36.003 -20.030 -24.301 1.00 56.66 67 GLN A N 1
ATOM 499 C CA . GLN A 1 67 ? 34.739 -19.619 -24.914 1.00 56.66 67 GLN A CA 1
ATOM 500 C C . GLN A 1 67 ? 33.637 -20.690 -25.021 1.00 56.66 67 GLN A C 1
ATOM 502 O O . GLN A 1 67 ? 33.440 -21.323 -26.056 1.00 56.66 67 GLN A O 1
ATOM 507 N N . GLN A 1 68 ? 32.791 -20.757 -23.992 1.00 48.72 68 GLN A N 1
ATOM 508 C CA . GLN A 1 68 ? 31.368 -20.973 -24.250 1.00 48.72 68 GLN A CA 1
ATOM 509 C C . GLN A 1 68 ? 30.816 -19.715 -24.940 1.00 48.72 68 GLN A C 1
ATOM 511 O O . GLN A 1 68 ? 31.086 -18.610 -24.455 1.00 48.72 68 GLN A O 1
ATOM 516 N N . PRO A 1 69 ? 30.033 -19.829 -26.029 1.00 51.34 69 PRO A N 1
ATOM 517 C CA . PRO A 1 69 ? 29.174 -18.733 -26.439 1.00 51.34 69 PRO A CA 1
ATOM 518 C C . PRO A 1 69 ? 28.156 -18.502 -25.317 1.00 51.34 69 PRO A C 1
ATOM 520 O O . PRO A 1 69 ? 27.191 -19.249 -25.155 1.00 51.34 69 PRO A O 1
ATOM 523 N N . MET A 1 70 ? 28.399 -17.472 -24.504 1.00 43.44 70 MET A N 1
ATOM 524 C CA . MET A 1 70 ? 27.354 -16.831 -23.717 1.00 43.44 70 MET A CA 1
ATOM 525 C C . MET A 1 70 ? 26.198 -16.503 -24.661 1.00 43.44 70 MET A C 1
ATOM 527 O O . MET A 1 70 ? 26.365 -15.666 -25.538 1.00 43.44 70 MET A O 1
ATOM 531 N N . ILE A 1 71 ? 25.057 -17.166 -24.483 1.00 56.31 71 ILE A N 1
ATOM 532 C CA . ILE A 1 71 ? 23.746 -16.520 -24.320 1.00 56.31 71 ILE A CA 1
ATOM 533 C C . ILE A 1 71 ? 22.725 -17.560 -23.834 1.00 56.31 71 ILE A C 1
ATOM 535 O O . ILE A 1 71 ? 21.855 -18.035 -24.561 1.00 56.31 71 ILE A O 1
ATOM 539 N N . LYS A 1 72 ? 22.805 -17.888 -22.547 1.00 56.03 72 LYS A N 1
ATOM 540 C CA . LYS A 1 72 ? 21.624 -18.258 -21.764 1.00 56.03 72 LYS A CA 1
ATOM 541 C C . LYS A 1 72 ? 21.775 -17.604 -20.395 1.00 56.03 72 LYS A C 1
ATOM 543 O O . LYS A 1 72 ? 22.116 -18.243 -19.410 1.00 56.03 72 LYS A O 1
ATOM 548 N N . SER A 1 73 ? 21.636 -16.283 -20.388 1.00 47.06 73 SER A N 1
ATOM 549 C CA . SER A 1 73 ? 21.618 -15.485 -19.170 1.00 47.06 73 SER A CA 1
ATOM 550 C C . SER A 1 73 ? 20.325 -15.780 -18.417 1.00 47.06 73 SER A C 1
ATOM 552 O O . SER A 1 73 ? 19.248 -15.402 -18.874 1.00 47.06 73 SER A O 1
ATOM 554 N N . GLU A 1 74 ? 20.433 -16.433 -17.266 1.00 48.72 74 GLU A N 1
ATOM 555 C CA . GLU A 1 74 ? 19.448 -16.311 -16.199 1.00 48.72 74 GLU A CA 1
ATOM 556 C C . GLU A 1 74 ? 20.121 -15.603 -15.011 1.00 48.72 74 GLU A C 1
ATOM 558 O O . GLU A 1 74 ? 21.237 -15.945 -14.628 1.00 48.72 74 GLU A O 1
ATOM 563 N N . HIS A 1 75 ? 19.415 -14.594 -14.484 1.00 48.72 75 HIS A N 1
ATOM 564 C CA . HIS A 1 75 ? 19.669 -13.795 -13.275 1.00 48.72 75 HIS A CA 1
ATOM 565 C C . HIS A 1 75 ? 20.797 -12.743 -13.297 1.00 48.72 75 HIS A C 1
ATOM 567 O O . HIS A 1 75 ? 21.880 -12.923 -12.749 1.00 48.72 75 HIS A O 1
ATOM 573 N N . THR A 1 76 ? 20.463 -11.547 -13.802 1.00 34.47 76 THR A N 1
ATOM 574 C CA . THR A 1 76 ? 21.139 -10.289 -13.448 1.00 34.47 76 THR A CA 1
ATOM 575 C C . THR A 1 76 ? 20.148 -9.316 -12.812 1.00 34.47 76 THR A C 1
ATOM 577 O O . THR A 1 76 ? 19.355 -8.675 -13.500 1.00 34.47 76 THR A O 1
ATOM 580 N N . SER A 1 77 ? 20.245 -9.138 -11.494 1.00 53.28 77 SER A N 1
ATOM 581 C CA . SER A 1 77 ? 19.959 -7.839 -10.888 1.00 53.28 77 SER A CA 1
ATOM 582 C C . SER A 1 77 ? 21.072 -6.880 -11.315 1.00 53.28 77 SER A C 1
ATOM 584 O O . SER A 1 77 ? 22.136 -6.890 -10.703 1.00 53.28 77 SER A O 1
ATOM 586 N N . SER A 1 78 ? 20.871 -6.121 -12.398 1.00 47.00 78 SER A N 1
ATOM 587 C CA . SER A 1 78 ? 21.422 -4.772 -12.663 1.00 47.00 78 SER A CA 1
ATOM 588 C C . SER A 1 78 ? 21.141 -4.327 -14.106 1.00 47.00 78 SER A C 1
ATOM 590 O O . SER A 1 78 ? 21.001 -5.141 -15.010 1.00 47.00 78 SER A O 1
ATOM 592 N N . ALA A 1 79 ? 21.021 -3.012 -14.271 1.00 57.28 79 ALA A N 1
ATOM 593 C CA . ALA A 1 79 ? 20.534 -2.260 -15.426 1.00 57.28 79 ALA A CA 1
ATOM 594 C C . ALA A 1 79 ? 21.285 -2.433 -16.772 1.00 57.28 79 ALA A C 1
ATOM 596 O O . ALA A 1 79 ? 22.463 -2.787 -16.796 1.00 57.28 79 ALA A O 1
ATOM 597 N N . SER A 1 80 ? 20.613 -1.952 -17.843 1.00 47.50 80 SER A N 1
ATOM 598 C CA . SER A 1 80 ? 21.053 -1.631 -19.236 1.00 47.50 80 SER A CA 1
ATOM 599 C C . SER A 1 80 ? 20.828 -2.766 -20.258 1.00 47.50 80 SER A C 1
ATOM 601 O O . SER A 1 80 ? 21.454 -3.807 -20.147 1.00 47.50 80 SER A O 1
ATOM 603 N N . ALA A 1 81 ? 19.948 -2.679 -21.271 1.00 56.06 81 ALA A N 1
ATOM 604 C CA . ALA A 1 81 ? 19.961 -1.746 -22.411 1.00 56.06 81 ALA A CA 1
ATOM 605 C C . ALA A 1 81 ? 18.596 -1.730 -23.181 1.00 56.06 81 ALA A C 1
ATOM 607 O O . ALA A 1 81 ? 17.742 -2.578 -22.927 1.00 56.06 81 ALA A O 1
ATOM 608 N N . PRO A 1 82 ? 18.364 -0.763 -24.097 1.00 61.81 82 PRO A N 1
ATOM 609 C CA . PRO A 1 82 ? 17.057 -0.170 -24.378 1.00 61.81 82 PRO A CA 1
ATOM 610 C C . PRO A 1 82 ? 16.357 -0.748 -25.615 1.00 61.81 82 PRO A C 1
ATOM 612 O O . PRO A 1 82 ? 16.978 -1.025 -26.638 1.00 61.81 82 PRO A O 1
ATOM 615 N N . SER A 1 83 ? 15.028 -0.823 -25.569 1.00 48.09 83 SER A N 1
ATOM 616 C CA . SER A 1 83 ? 14.198 -0.877 -26.775 1.00 48.09 83 SER A CA 1
ATOM 617 C C . SER A 1 83 ? 12.845 -0.226 -26.515 1.00 48.09 83 SER A C 1
ATOM 619 O O . SER A 1 83 ? 11.970 -0.798 -25.879 1.00 48.09 83 SER A O 1
ATOM 621 N N . GLY A 1 84 ? 12.712 1.002 -27.019 1.00 51.88 84 GLY A N 1
ATOM 622 C CA . GLY A 1 84 ? 11.484 1.466 -27.663 1.00 51.88 84 GLY A CA 1
ATOM 623 C C . GLY A 1 84 ? 10.205 1.462 -26.833 1.00 51.88 84 GLY A C 1
ATOM 624 O O . GLY A 1 84 ? 9.215 0.877 -27.256 1.00 51.88 84 GLY A O 1
ATOM 625 N N . GLY A 1 85 ? 10.196 2.177 -25.710 1.00 48.38 85 GLY A N 1
ATOM 626 C CA . GLY A 1 85 ? 8.968 2.505 -24.994 1.00 48.38 85 GLY A CA 1
ATOM 627 C C . GLY A 1 85 ? 9.158 3.749 -24.143 1.00 48.38 85 GLY A C 1
ATOM 628 O O . GLY A 1 85 ? 9.498 3.654 -22.971 1.00 48.38 85 GLY A O 1
ATOM 629 N N . VAL A 1 86 ? 8.956 4.928 -24.729 1.00 54.66 86 VAL A N 1
ATOM 630 C CA . VAL A 1 86 ? 8.710 6.159 -23.965 1.00 54.66 86 VAL A CA 1
ATOM 631 C C . VAL A 1 86 ? 7.365 6.002 -23.256 1.00 54.66 86 VAL A C 1
ATOM 633 O O . VAL A 1 86 ? 6.311 6.320 -23.792 1.00 54.66 86 VAL A O 1
ATOM 636 N N . GLY A 1 87 ? 7.405 5.426 -22.062 1.00 55.78 87 GLY A N 1
ATOM 637 C CA . GLY A 1 87 ? 6.265 5.258 -21.177 1.00 55.78 87 GLY A CA 1
ATOM 638 C C . GLY A 1 87 ? 6.790 4.801 -19.828 1.00 55.78 87 GLY A C 1
ATOM 639 O O . GLY A 1 87 ? 7.595 3.878 -19.774 1.00 55.78 87 GLY A O 1
ATOM 640 N N . ASN A 1 88 ? 6.387 5.485 -18.762 1.00 61.75 88 ASN A N 1
ATOM 641 C CA . ASN A 1 88 ? 6.847 5.313 -17.382 1.00 61.75 88 ASN A CA 1
ATOM 642 C C . ASN A 1 88 ? 6.575 3.900 -16.827 1.00 61.75 88 ASN A C 1
ATOM 644 O O . ASN A 1 88 ? 5.720 3.726 -15.965 1.00 61.75 88 ASN A O 1
ATOM 648 N N . ASN A 1 89 ? 7.268 2.875 -17.316 1.00 64.50 89 ASN A N 1
ATOM 649 C CA . ASN A 1 89 ? 7.034 1.487 -16.934 1.00 64.50 89 ASN A CA 1
ATOM 650 C C . ASN A 1 89 ? 8.118 1.040 -15.953 1.00 64.50 89 ASN A C 1
ATOM 652 O O . ASN A 1 89 ? 8.928 0.155 -16.234 1.00 64.50 89 ASN A O 1
ATOM 656 N N . LEU A 1 90 ? 8.184 1.734 -14.811 1.00 77.69 90 LEU A N 1
ATOM 657 C CA . LEU A 1 90 ? 9.022 1.278 -13.712 1.00 77.69 90 LEU A CA 1
ATOM 658 C C . LEU A 1 90 ? 8.582 -0.141 -13.318 1.00 77.69 90 LEU A C 1
ATOM 660 O O . LEU A 1 90 ? 7.381 -0.423 -13.311 1.00 77.69 90 LEU A O 1
ATOM 664 N N . PRO A 1 91 ? 9.521 -1.027 -12.937 1.00 89.69 91 PRO A N 1
ATOM 665 C CA . PRO A 1 91 ? 9.169 -2.286 -12.293 1.00 89.69 91 PRO A CA 1
ATOM 666 C C . PRO A 1 91 ? 8.158 -2.035 -11.167 1.00 89.69 91 PRO A C 1
ATOM 668 O O . PRO A 1 91 ? 8.338 -1.099 -10.389 1.00 89.69 91 PRO A O 1
ATOM 671 N N . ILE A 1 92 ? 7.117 -2.868 -11.060 1.00 91.88 92 ILE A N 1
ATOM 672 C CA . ILE A 1 92 ? 5.970 -2.662 -10.147 1.00 91.88 92 ILE A CA 1
ATOM 673 C C . ILE A 1 92 ? 6.425 -2.290 -8.730 1.00 91.88 92 ILE A C 1
ATOM 675 O O . ILE A 1 92 ? 5.899 -1.360 -8.124 1.00 91.88 92 ILE A O 1
ATOM 679 N N . ARG A 1 93 ? 7.454 -2.976 -8.219 1.00 93.19 93 ARG A N 1
ATOM 680 C CA . ARG A 1 93 ? 8.014 -2.703 -6.893 1.00 93.19 93 ARG A CA 1
ATOM 681 C C . ARG A 1 93 ? 8.568 -1.282 -6.769 1.00 93.19 93 ARG A C 1
ATOM 683 O O . ARG A 1 93 ? 8.267 -0.607 -5.795 1.00 93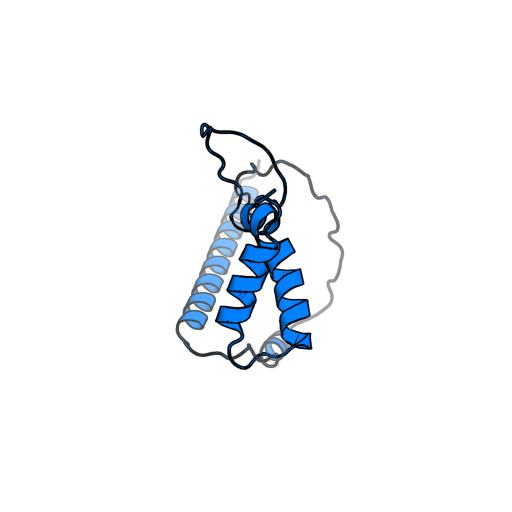.19 93 ARG A O 1
ATOM 690 N N . ALA A 1 94 ? 9.312 -0.821 -7.772 1.00 93.69 94 ALA A N 1
ATOM 691 C CA . ALA A 1 94 ? 9.882 0.520 -7.793 1.00 93.69 94 ALA A CA 1
ATOM 692 C C . ALA A 1 94 ? 8.798 1.604 -7.876 1.00 93.69 94 ALA A C 1
ATOM 694 O O . ALA A 1 94 ? 8.932 2.635 -7.223 1.00 93.69 94 ALA A O 1
ATOM 695 N N . TYR A 1 95 ? 7.711 1.367 -8.621 1.00 94.38 95 TYR A N 1
ATOM 696 C CA . TYR A 1 95 ? 6.567 2.284 -8.640 1.00 94.38 95 TYR A CA 1
ATOM 697 C C . TYR A 1 95 ? 5.910 2.389 -7.258 1.00 94.38 95 TYR A C 1
ATOM 699 O O . TYR A 1 95 ? 5.671 3.494 -6.776 1.00 94.38 95 TYR A O 1
ATOM 707 N N . LEU A 1 96 ? 5.666 1.259 -6.587 1.00 95.12 96 LEU A N 1
ATOM 708 C CA . LEU A 1 96 ? 5.066 1.250 -5.249 1.00 95.12 96 LEU A CA 1
ATOM 709 C C . LEU A 1 96 ? 5.977 1.912 -4.205 1.00 95.12 96 LEU A C 1
ATOM 711 O O . LEU A 1 96 ? 5.494 2.734 -3.425 1.00 95.12 96 LEU A O 1
ATOM 715 N N . ASP A 1 97 ? 7.279 1.611 -4.229 1.00 94.00 97 ASP A N 1
ATOM 716 C CA . ASP A 1 97 ? 8.266 2.181 -3.302 1.00 94.00 97 ASP A CA 1
ATOM 717 C C . ASP A 1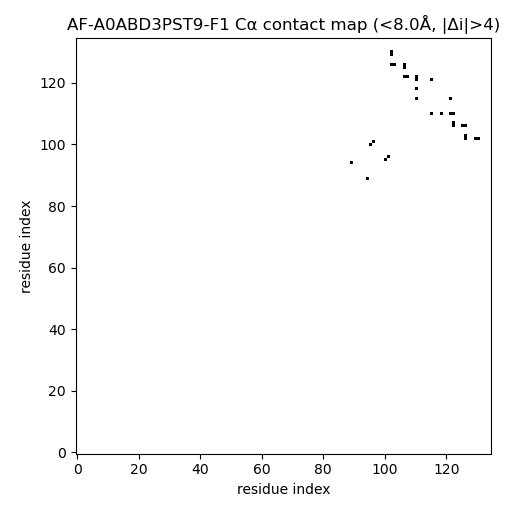 97 ? 8.399 3.710 -3.451 1.00 94.00 97 ASP A C 1
ATOM 719 O O . ASP A 1 97 ? 8.623 4.402 -2.461 1.00 94.00 97 ASP A O 1
ATOM 723 N N . GLN A 1 98 ? 8.219 4.250 -4.663 1.00 92.94 98 GLN A N 1
ATOM 724 C CA . GLN A 1 98 ? 8.312 5.693 -4.932 1.00 92.94 98 GLN A CA 1
ATOM 725 C C . GLN A 1 98 ? 7.004 6.465 -4.726 1.00 92.94 98 GLN A C 1
ATOM 727 O O . GLN A 1 98 ? 7.039 7.690 -4.636 1.00 92.94 98 GLN A O 1
ATOM 732 N N . THR A 1 99 ? 5.857 5.785 -4.692 1.00 92.88 99 THR A N 1
ATOM 733 C CA . THR A 1 99 ? 4.544 6.445 -4.634 1.00 92.88 99 THR A CA 1
ATOM 734 C C . THR A 1 99 ? 3.894 6.278 -3.268 1.00 92.88 99 THR A C 1
ATOM 736 O O . THR A 1 99 ? 3.863 7.210 -2.471 1.00 92.88 99 THR A O 1
ATOM 739 N N . VAL A 1 100 ? 3.364 5.089 -2.990 1.00 95.62 100 VAL A N 1
ATOM 740 C CA . VAL A 1 100 ? 2.420 4.868 -1.888 1.00 95.62 100 VAL A CA 1
ATOM 741 C C . VAL A 1 100 ? 3.038 4.180 -0.676 1.00 95.62 100 VAL A C 1
ATOM 743 O O . VAL A 1 100 ? 2.511 4.313 0.423 1.00 95.62 100 VAL A O 1
ATOM 746 N N . VAL A 1 101 ? 4.145 3.448 -0.830 1.00 96.62 101 VAL A N 1
ATOM 747 C CA . VAL A 1 101 ? 4.731 2.673 0.278 1.00 96.62 101 VAL A CA 1
ATOM 748 C C . VAL A 1 101 ? 5.153 3.548 1.466 1.00 96.62 101 VAL A C 1
ATOM 750 O O . VAL A 1 101 ? 4.800 3.168 2.581 1.00 96.62 101 VAL A O 1
ATOM 753 N N . PRO A 1 102 ? 5.832 4.704 1.295 1.00 96.81 102 PRO A N 1
ATOM 754 C CA . PRO A 1 102 ? 6.266 5.505 2.441 1.00 96.81 102 PRO A CA 1
ATOM 755 C C . PRO A 1 102 ? 5.095 5.943 3.334 1.00 96.81 102 PRO A C 1
ATOM 757 O O . PRO A 1 102 ? 5.087 5.660 4.528 1.00 96.81 102 PRO A O 1
ATOM 760 N N . ILE A 1 103 ? 4.050 6.527 2.738 1.00 96.62 103 ILE A N 1
ATOM 76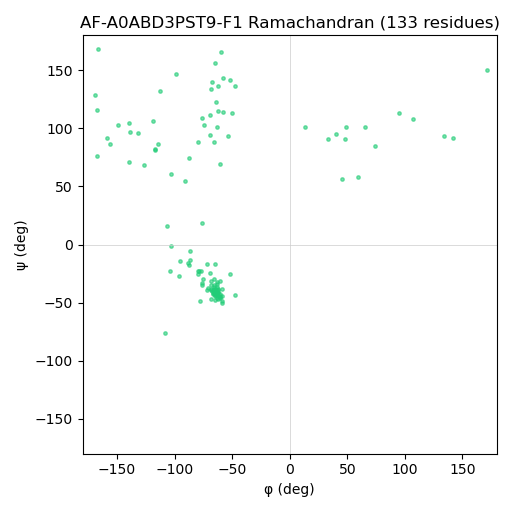1 C CA . ILE A 1 103 ? 2.872 6.998 3.481 1.00 96.62 103 ILE A CA 1
ATOM 762 C C . ILE A 1 103 ? 2.051 5.841 4.076 1.00 96.62 103 ILE A C 1
ATOM 764 O O . ILE A 1 103 ? 1.466 5.983 5.150 1.00 96.62 103 ILE A O 1
ATOM 768 N N . LEU A 1 104 ? 2.026 4.674 3.421 1.00 97.31 104 LEU A N 1
ATOM 769 C CA . LEU A 1 104 ? 1.374 3.482 3.967 1.00 97.31 104 LEU A CA 1
ATOM 770 C C . LEU A 1 104 ? 2.087 2.973 5.224 1.00 97.31 104 LEU A C 1
ATOM 772 O O . LEU A 1 104 ? 1.411 2.619 6.188 1.00 97.31 104 LEU A O 1
ATOM 776 N N . LEU A 1 105 ? 3.423 2.952 5.241 1.00 97.25 105 LEU A N 1
ATOM 777 C CA . LEU A 1 105 ? 4.191 2.518 6.414 1.00 97.25 105 LEU A CA 1
ATOM 778 C C . LEU A 1 105 ? 3.962 3.443 7.617 1.00 97.25 105 LEU A C 1
ATOM 780 O O . LEU A 1 105 ? 3.741 2.957 8.732 1.00 97.25 105 LEU A O 1
ATOM 784 N N . ASP A 1 106 ? 3.942 4.754 7.388 1.00 97.06 106 ASP A N 1
ATOM 785 C CA . ASP A 1 106 ? 3.657 5.739 8.434 1.00 97.06 106 ASP A CA 1
ATOM 786 C C . ASP A 1 106 ? 2.215 5.601 8.950 1.00 97.06 106 ASP A C 1
ATOM 788 O O . ASP A 1 106 ? 1.985 5.480 10.157 1.00 97.06 106 ASP A O 1
ATOM 792 N N . GLY A 1 107 ? 1.237 5.506 8.043 1.00 97.44 107 GLY A N 1
ATOM 793 C CA . GLY A 1 107 ? -0.172 5.336 8.405 1.00 97.44 107 GLY A CA 1
ATOM 794 C C . GLY A 1 107 ? -0.455 4.037 9.157 1.00 97.44 107 GLY A C 1
ATOM 795 O O . GLY A 1 107 ? -1.208 4.040 10.130 1.00 97.44 107 GLY A O 1
ATOM 796 N N . MET A 1 108 ? 0.182 2.927 8.772 1.00 97.81 108 MET A N 1
ATOM 797 C CA . MET A 1 108 ? 0.076 1.660 9.505 1.00 97.81 108 MET A CA 1
ATOM 798 C C . MET A 1 108 ? 0.705 1.753 10.902 1.00 97.81 108 MET A C 1
ATOM 800 O O . MET A 1 108 ? 0.178 1.161 11.846 1.00 97.81 108 MET A O 1
ATOM 804 N N . SER A 1 109 ? 1.793 2.514 11.054 1.00 97.44 109 SER A N 1
ATOM 805 C CA . SER A 1 109 ? 2.446 2.729 12.350 1.00 97.44 109 SER A CA 1
ATOM 806 C C . SER A 1 109 ? 1.548 3.500 13.322 1.00 97.44 109 SER A C 1
ATOM 808 O O . SER A 1 109 ? 1.454 3.125 14.491 1.00 97.44 109 SER A O 1
ATOM 810 N N . GLU A 1 110 ? 0.844 4.529 12.847 1.00 97.81 110 GLU A N 1
ATOM 811 C CA . GLU A 1 110 ? -0.123 5.283 13.659 1.00 97.81 11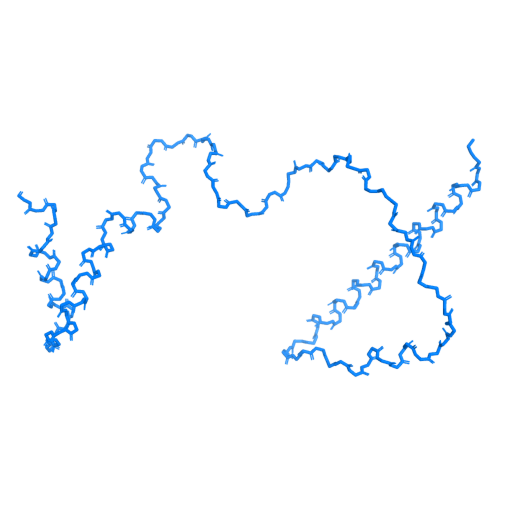0 GLU A CA 1
ATOM 812 C C . GLU A 1 110 ? -1.402 4.480 13.939 1.00 97.81 110 GLU A C 1
ATOM 814 O O . GLU A 1 110 ? -1.899 4.466 15.067 1.00 97.81 110 GLU A O 1
ATOM 819 N N . LEU A 1 111 ? -1.888 3.716 12.958 1.00 97.62 111 LEU A N 1
ATOM 820 C CA . LEU A 1 111 ? -3.067 2.861 13.112 1.00 97.62 111 LEU A CA 1
ATOM 821 C C . LEU A 1 111 ? -2.896 1.824 14.231 1.00 97.62 111 LEU A C 1
ATOM 823 O O . LEU A 1 111 ? -3.835 1.555 14.980 1.00 97.62 111 LEU A O 1
ATOM 827 N N . VAL A 1 112 ? -1.697 1.253 14.378 1.00 97.75 112 VAL A N 1
ATOM 828 C CA . VAL A 1 112 ? -1.395 0.288 15.450 1.00 97.75 112 VAL A CA 1
ATOM 829 C C . VAL A 1 112 ? -1.370 0.945 16.835 1.00 97.75 112 VAL A C 1
ATOM 831 O O . VAL A 1 112 ? -1.612 0.248 17.827 1.00 97.75 112 VAL A O 1
ATOM 834 N N . LYS A 1 113 ? -1.111 2.258 16.912 1.00 97.38 113 LYS A N 1
ATOM 835 C CA . LYS A 1 113 ? -1.147 3.032 18.161 1.00 97.38 113 LYS A CA 1
ATOM 836 C C . LYS A 1 113 ? -2.579 3.362 18.572 1.00 97.38 113 LYS A C 1
ATOM 838 O O . LYS A 1 113 ? -2.933 3.120 19.721 1.00 97.38 113 LYS A O 1
ATOM 843 N N . GLU A 1 114 ? -3.399 3.872 17.652 1.00 97.12 114 GLU A N 1
ATOM 844 C CA . GLU A 1 114 ? -4.787 4.248 17.966 1.00 97.12 114 GLU A CA 1
ATOM 845 C C . GLU A 1 114 ? -5.731 3.046 18.078 1.00 97.12 114 GLU A C 1
ATOM 847 O O . GLU A 1 114 ? -6.650 3.070 18.894 1.00 97.12 114 GLU A O 1
ATOM 852 N N . ARG A 1 115 ? -5.513 1.995 17.274 1.00 97.38 115 ARG A N 1
ATOM 853 C CA . ARG A 1 115 ? -6.391 0.813 17.171 1.00 97.38 115 ARG A CA 1
ATOM 854 C C . ARG A 1 115 ? -7.885 1.174 17.085 1.00 97.38 115 ARG A C 1
ATOM 856 O O . ARG A 1 115 ? -8.682 0.702 17.901 1.00 97.38 115 ARG A O 1
ATOM 863 N N . PRO A 1 116 ? -8.281 2.000 16.104 1.00 97.19 116 PRO A N 1
ATOM 864 C CA . PRO A 1 116 ? -9.661 2.441 15.963 1.00 97.19 116 PRO A CA 1
ATOM 865 C C . PRO A 1 116 ? -10.596 1.260 15.643 1.00 97.19 116 PRO A C 1
ATOM 867 O O . PRO A 1 116 ? -10.158 0.263 15.063 1.00 97.19 116 PRO A O 1
ATOM 870 N N . PRO A 1 117 ? -11.903 1.377 15.948 1.00 97.69 117 PRO A N 1
ATOM 871 C CA . PRO A 1 117 ? -12.884 0.326 15.668 1.00 97.69 117 PRO A CA 1
ATOM 872 C C . PRO A 1 117 ? -13.000 -0.003 14.171 1.00 97.69 117 PRO A C 1
ATOM 874 O O . PRO A 1 117 ? -13.230 -1.157 13.819 1.00 97.69 117 PRO A O 1
ATOM 877 N N . ASN A 1 118 ? -12.782 0.989 13.297 1.00 98.00 118 ASN A N 1
ATOM 878 C CA . ASN A 1 118 ? -12.798 0.843 11.840 1.00 98.00 118 ASN A CA 1
ATOM 879 C C . ASN A 1 118 ? -11.409 1.167 11.249 1.00 98.00 118 ASN A C 1
ATOM 881 O O . ASN A 1 118 ? -11.182 2.286 10.783 1.00 98.00 118 ASN A O 1
ATOM 885 N N . PRO A 1 119 ? -10.458 0.214 11.246 1.00 97.38 119 PRO A N 1
ATOM 886 C CA . PRO A 1 119 ? -9.074 0.472 10.836 1.00 97.38 119 PRO A CA 1
ATOM 887 C C . PRO A 1 119 ? -8.935 0.903 9.371 1.00 97.38 119 PRO A C 1
ATOM 889 O O . PRO A 1 119 ? -8.118 1.764 9.059 1.00 97.38 119 PRO A O 1
ATOM 892 N N . VAL A 1 120 ? -9.742 0.347 8.464 1.00 97.88 120 VAL A N 1
ATOM 893 C CA . VAL A 1 120 ? -9.658 0.662 7.026 1.00 97.88 120 VAL A CA 1
ATOM 894 C C . VAL A 1 120 ? -10.099 2.096 6.738 1.00 97.88 120 VAL A C 1
ATOM 896 O O . VAL A 1 120 ? -9.405 2.823 6.030 1.00 97.88 120 VAL A O 1
ATOM 899 N N . GLU A 1 121 ? -11.235 2.509 7.303 1.00 98.06 121 GLU A N 1
ATOM 900 C CA . GLU A 1 121 ? -11.770 3.865 7.146 1.00 98.06 121 GLU A CA 1
ATOM 901 C C . GLU A 1 121 ? -10.805 4.899 7.726 1.00 98.06 121 GLU A C 1
ATOM 903 O O . GLU A 1 121 ? -10.487 5.900 7.082 1.00 98.06 121 GLU A O 1
ATOM 908 N N . TRP A 1 122 ? -10.272 4.606 8.912 1.00 98.31 122 TRP A N 1
ATOM 909 C CA . TRP A 1 122 ? -9.281 5.452 9.552 1.00 98.31 122 TRP A CA 1
ATOM 910 C C . TRP A 1 122 ? -8.011 5.593 8.708 1.00 98.31 122 TRP A C 1
ATOM 912 O O . TRP A 1 122 ? -7.541 6.708 8.488 1.00 98.31 122 TRP A O 1
ATOM 922 N N . LEU A 1 123 ? -7.476 4.485 8.177 1.00 97.88 123 LEU A N 1
ATOM 923 C CA . LEU A 1 123 ? -6.274 4.518 7.342 1.00 97.88 123 LEU A CA 1
ATOM 924 C C . LEU A 1 123 ? -6.516 5.311 6.057 1.00 97.88 123 LEU A C 1
ATOM 926 O O . LEU A 1 123 ? -5.680 6.125 5.680 1.00 97.88 123 LEU A O 1
ATOM 930 N N . ALA A 1 124 ? -7.665 5.131 5.405 1.00 97.25 124 ALA A N 1
ATOM 931 C CA . ALA A 1 124 ? -8.019 5.908 4.221 1.00 97.25 124 ALA A CA 1
ATOM 932 C C . ALA A 1 124 ? -8.061 7.417 4.526 1.00 97.25 124 ALA A C 1
ATOM 934 O O . ALA A 1 124 ? -7.490 8.215 3.779 1.00 97.25 124 ALA A O 1
ATOM 935 N N . ALA A 1 125 ? -8.672 7.808 5.649 1.00 97.12 125 ALA A N 1
ATOM 936 C CA . ALA A 1 125 ? -8.687 9.197 6.100 1.00 97.12 125 ALA A CA 1
ATOM 937 C C . ALA A 1 125 ? -7.272 9.721 6.406 1.00 97.12 125 ALA A C 1
ATOM 939 O O . ALA A 1 125 ? -6.938 10.845 6.021 1.00 97.12 125 ALA A O 1
ATOM 940 N N . TYR A 1 126 ? -6.422 8.904 7.038 1.00 97.44 126 TYR A N 1
ATOM 941 C CA . TYR A 1 126 ? -5.022 9.236 7.297 1.00 97.44 126 TYR A CA 1
ATOM 942 C C . TYR A 1 126 ? -4.260 9.508 5.996 1.00 97.44 126 TYR A C 1
ATOM 944 O O . TYR A 1 126 ? -3.601 10.542 5.882 1.00 97.44 126 TYR A O 1
ATOM 952 N N . LEU A 1 127 ? -4.384 8.626 5.001 1.00 96.88 127 LEU A N 1
ATOM 953 C CA . LEU A 1 127 ? -3.719 8.783 3.706 1.00 96.88 127 LEU A CA 1
ATOM 954 C C . LEU A 1 127 ? -4.169 10.063 2.991 1.00 96.88 127 LEU A C 1
ATOM 956 O O . LEU A 1 127 ? -3.334 10.795 2.474 1.00 96.88 127 LEU A O 1
ATOM 960 N N . LEU A 1 128 ? -5.470 10.374 3.004 1.00 95.38 128 LEU A N 1
ATOM 961 C CA . LEU A 1 128 ? -6.004 11.584 2.368 1.00 95.38 128 LEU A CA 1
ATOM 962 C C . LEU A 1 128 ? -5.569 12.877 3.067 1.00 95.38 128 LEU A C 1
ATOM 964 O O . LEU A 1 128 ? -5.396 13.895 2.396 1.00 95.38 128 LEU A O 1
ATOM 968 N N . LYS A 1 129 ? -5.427 12.850 4.398 1.00 95.00 129 LYS A N 1
ATOM 969 C CA . LYS A 1 129 ? -5.010 14.004 5.208 1.00 95.00 129 LYS A CA 1
ATOM 970 C C . LYS A 1 129 ? -3.509 14.282 5.108 1.00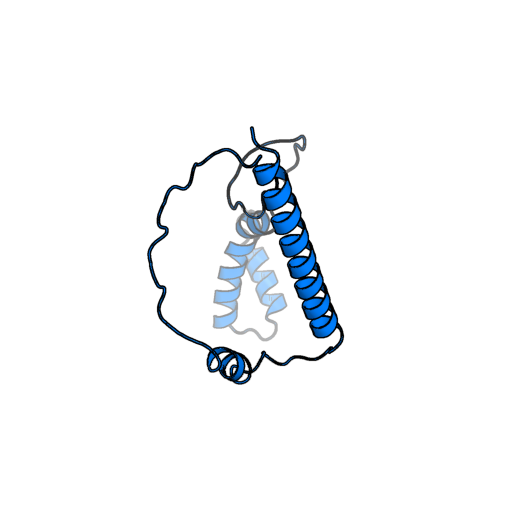 95.00 129 LYS A C 1
ATOM 972 O O . LYS A 1 129 ? -3.110 15.438 5.198 1.00 95.00 129 LYS A O 1
ATOM 977 N N . ASN A 1 130 ? -2.699 13.238 4.946 1.00 93.75 130 ASN A N 1
ATOM 978 C CA . ASN A 1 130 ? -1.237 13.322 4.930 1.00 93.75 130 ASN A CA 1
ATOM 979 C C . ASN A 1 130 ? -0.648 13.144 3.518 1.00 93.75 130 ASN A C 1
ATOM 981 O O . ASN A 1 130 ? 0.544 12.879 3.386 1.00 93.75 130 ASN A O 1
ATOM 985 N N . ASP A 1 131 ? -1.467 13.271 2.467 1.00 89.94 131 ASP A N 1
ATOM 986 C CA . ASP A 1 131 ? -1.031 13.110 1.078 1.00 89.94 131 ASP A CA 1
ATOM 987 C C . ASP A 1 131 ? 0.020 14.182 0.712 1.00 89.94 131 ASP A C 1
ATOM 989 O O . ASP A 1 131 ? -0.313 15.372 0.656 1.00 89.94 131 ASP A O 1
ATOM 993 N N . PRO A 1 132 ? 1.281 13.800 0.425 1.00 85.31 132 PRO A N 1
ATOM 994 C CA . PRO A 1 132 ? 2.353 14.749 0.128 1.00 85.31 132 PRO A CA 1
ATOM 995 C C . PRO A 1 132 ? 2.124 15.540 -1.168 1.00 85.31 132 PRO A C 1
ATOM 997 O O . PRO A 1 132 ? 2.776 16.566 -1.373 1.00 85.31 132 PRO A O 1
ATOM 1000 N N . GLN A 1 133 ? 1.218 15.083 -2.039 1.00 83.12 133 GLN A N 1
ATOM 1001 C CA . GLN A 1 133 ? 0.884 15.751 -3.298 1.00 83.12 133 GLN A CA 1
ATOM 1002 C C . GLN A 1 133 ? -0.238 16.787 -3.142 1.00 83.12 133 GLN A C 1
ATOM 1004 O O . GLN A 1 133 ? -0.397 17.636 -4.017 1.00 83.12 133 GLN A O 1
ATOM 1009 N N . LYS A 1 134 ? -1.000 16.759 -2.039 1.00 76.25 134 LYS A N 1
ATOM 1010 C CA . LYS A 1 134 ? -2.092 17.710 -1.758 1.00 76.25 134 LYS A CA 1
ATOM 1011 C C . LYS A 1 134 ? -1.624 18.940 -0.970 1.00 76.25 134 LYS A C 1
ATOM 1013 O O . LYS A 1 134 ? -2.171 19.243 0.089 1.00 76.25 134 LYS A O 1
ATOM 1018 N N . LYS A 1 135 ? -0.612 19.643 -1.483 1.00 56.03 135 LYS A N 1
ATOM 1019 C CA . LYS A 1 135 ? -0.238 20.979 -0.988 1.00 56.03 135 LYS A CA 1
ATOM 1020 C C . LYS A 1 135 ? -1.043 22.082 -1.657 1.00 56.03 135 LYS A C 1
ATOM 1022 O O . LYS A 1 135 ? -1.265 21.979 -2.882 1.00 56.03 135 LYS A O 1
#